Protein AF-A0A5E4D4U8-F1 (afdb_monomer_lite)

pLDDT: mean 86.31, std 6.68, range [66.25, 96.38]

Organism: Marmota monax (NCBI:txid9995)

Radius of gyration: 21.29 Å; chains: 1; bounding box: 52×33×48 Å

Foldseek 3Di:
DDKDWFDWDFDDDPDDDLVVDDPVVSVVVVVLCDDDPPDHRPPTHTQWGTWIKDKDWDADPDPDPDPPDDRIDIDIDTDDIDGDDDPSRVVVVVVVVVVVVVVVVCVVVPVQDDPDDCPPPVVSD

Structure (mmCIF, N/CA/C/O backbone):
data_AF-A0A5E4D4U8-F1
#
_entry.id   AF-A0A5E4D4U8-F1
#
loop_
_atom_site.group_PDB
_atom_site.id
_atom_site.type_symbol
_atom_site.label_atom_id
_atom_site.label_alt_id
_atom_site.label_comp_id
_atom_site.label_asym_id
_atom_site.label_entity_id
_atom_site.label_seq_id
_atom_site.pdbx_PDB_ins_code
_atom_site.Cartn_x
_atom_site.Cartn_y
_atom_site.Cartn_z
_atom_site.occupancy
_atom_site.B_iso_or_equiv
_atom_site.auth_seq_id
_atom_site.auth_comp_id
_atom_site.auth_asym_id
_atom_site.auth_atom_id
_atom_site.pdbx_PDB_model_num
ATOM 1 N N . LEU A 1 1 ? -24.124 -4.740 -0.707 1.00 75.12 1 LEU A N 1
ATOM 2 C CA . LEU A 1 1 ? -23.638 -3.982 0.464 1.00 75.12 1 LEU A CA 1
ATOM 3 C C . LEU A 1 1 ? -22.433 -4.734 1.002 1.00 75.12 1 LEU A C 1
ATOM 5 O O . LEU A 1 1 ? -22.553 -5.927 1.243 1.00 75.12 1 LEU A O 1
ATOM 9 N N . ILE A 1 2 ? -21.286 -4.078 1.084 1.00 84.56 2 ILE A N 1
ATOM 10 C CA . ILE A 1 2 ? -20.023 -4.624 1.578 1.00 84.56 2 ILE A CA 1
ATOM 11 C C . ILE A 1 2 ? -19.797 -3.990 2.947 1.00 84.56 2 ILE A C 1
ATOM 13 O O . ILE A 1 2 ? -19.934 -2.777 3.096 1.00 84.56 2 ILE A O 1
ATOM 17 N N . ARG A 1 3 ? -19.496 -4.808 3.951 1.00 84.75 3 ARG A N 1
ATOM 18 C CA . ARG A 1 3 ? -19.105 -4.339 5.278 1.00 84.75 3 ARG A CA 1
ATOM 19 C C . ARG A 1 3 ? -17.629 -4.631 5.455 1.00 84.75 3 ARG A C 1
ATOM 21 O O . ARG A 1 3 ? -17.171 -5.714 5.101 1.00 84.75 3 ARG A O 1
ATOM 28 N N . LEU A 1 4 ? -16.914 -3.647 5.963 1.00 82.19 4 LEU A N 1
ATOM 29 C CA . LEU A 1 4 ? -15.486 -3.706 6.154 1.00 82.19 4 LEU A CA 1
ATOM 30 C C . LEU A 1 4 ? -15.239 -3.404 7.629 1.00 82.19 4 LEU A C 1
ATOM 32 O O . LEU A 1 4 ? -15.554 -2.313 8.090 1.00 82.19 4 LEU A O 1
ATOM 36 N N . ASP A 1 5 ? -14.777 -4.400 8.377 1.00 83.81 5 ASP A N 1
ATOM 37 C CA . ASP A 1 5 ? -14.543 -4.295 9.816 1.00 83.81 5 ASP A CA 1
ATOM 38 C C . ASP A 1 5 ? -13.035 -4.360 10.087 1.00 83.81 5 ASP A C 1
ATOM 40 O O . ASP A 1 5 ? -12.339 -5.202 9.519 1.00 83.81 5 ASP A O 1
ATOM 44 N N . ASN A 1 6 ? -12.541 -3.476 10.958 1.00 81.50 6 ASN A N 1
ATOM 45 C CA . ASN A 1 6 ? -11.146 -3.433 11.411 1.00 81.50 6 ASN A CA 1
ATOM 46 C C . ASN A 1 6 ? -10.101 -3.342 10.282 1.00 81.50 6 ASN A C 1
ATOM 48 O O . ASN A 1 6 ? -9.084 -4.032 10.314 1.00 81.50 6 ASN A O 1
ATOM 52 N N . LEU A 1 7 ? -10.303 -2.461 9.300 1.00 84.69 7 LEU A N 1
ATOM 53 C CA . LEU A 1 7 ? -9.260 -2.134 8.327 1.00 84.69 7 LEU A CA 1
ATOM 54 C C . LEU A 1 7 ? -8.199 -1.261 8.963 1.00 84.69 7 LEU A C 1
ATOM 56 O O . LEU A 1 7 ? -8.480 -0.139 9.365 1.00 84.69 7 LEU A O 1
ATOM 60 N N . PHE A 1 8 ? -6.968 -1.732 8.985 1.00 85.62 8 PHE A N 1
ATOM 61 C CA . PHE A 1 8 ? -5.812 -0.942 9.383 1.00 85.62 8 PHE A CA 1
ATOM 62 C C . PHE A 1 8 ? -4.724 -1.098 8.329 1.00 85.62 8 PHE A C 1
ATOM 64 O O . PHE A 1 8 ? -4.688 -2.084 7.591 1.00 85.62 8 PHE A O 1
ATOM 71 N N . ALA A 1 9 ? -3.814 -0.135 8.285 1.00 89.19 9 ALA A N 1
ATOM 72 C CA . ALA A 1 9 ? -2.572 -0.270 7.546 1.00 89.19 9 ALA A CA 1
ATOM 73 C C . ALA A 1 9 ? -1.410 0.137 8.439 1.00 89.19 9 ALA A C 1
ATOM 75 O O . ALA A 1 9 ? -1.504 1.078 9.231 1.00 89.19 9 ALA A O 1
ATOM 76 N N . TYR A 1 10 ? -0.303 -0.571 8.279 1.00 90.31 10 TYR A N 1
ATOM 77 C CA . TYR A 1 10 ? 0.963 -0.266 8.920 1.00 90.31 10 TYR A CA 1
ATOM 78 C C . TYR A 1 10 ? 2.053 -0.156 7.860 1.00 90.31 10 TYR A C 1
ATOM 80 O O . TYR A 1 10 ? 1.961 -0.752 6.787 1.00 90.31 10 TYR A O 1
ATOM 88 N N . TRP A 1 11 ? 3.086 0.613 8.175 1.00 92.31 11 TRP A N 1
ATOM 89 C CA . TRP A 1 11 ? 4.252 0.786 7.326 1.00 92.31 11 TRP A CA 1
ATOM 90 C C . TRP A 1 11 ? 5.506 0.759 8.188 1.00 92.31 11 TRP A C 1
ATOM 92 O O . TRP A 1 11 ? 5.905 1.770 8.765 1.00 92.31 11 TRP A O 1
ATOM 102 N N . ASN A 1 12 ? 6.136 -0.407 8.277 1.00 91.62 12 ASN A N 1
ATOM 103 C CA . ASN A 1 12 ? 7.358 -0.573 9.050 1.00 91.62 12 ASN A CA 1
ATOM 104 C C . ASN A 1 12 ? 8.578 -0.328 8.159 1.00 91.62 12 ASN A C 1
ATOM 106 O O . ASN A 1 12 ? 8.877 -1.123 7.262 1.00 91.62 12 ASN A O 1
ATOM 110 N N . VAL A 1 13 ? 9.308 0.750 8.438 1.00 91.19 13 VAL A N 1
ATOM 111 C CA . VAL A 1 13 ? 10.549 1.089 7.731 1.00 91.19 13 VAL A CA 1
ATOM 112 C C . VAL A 1 13 ? 11.682 0.193 8.234 1.00 91.19 13 VAL A C 1
ATOM 114 O O . VAL A 1 13 ? 11.828 0.007 9.438 1.00 91.19 13 VAL A O 1
ATOM 117 N N . GLN A 1 14 ? 12.474 -0.371 7.313 1.00 87.06 14 GLN A N 1
ATOM 118 C CA . GLN A 1 14 ? 13.587 -1.288 7.624 1.00 87.06 14 GLN A CA 1
ATOM 119 C C . GLN A 1 14 ? 13.168 -2.538 8.426 1.00 87.06 14 GLN A C 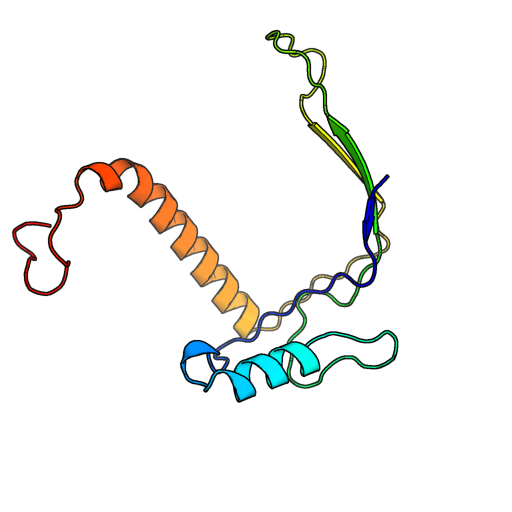1
ATOM 121 O O . GLN A 1 14 ? 13.887 -3.009 9.306 1.00 87.06 14 GLN A O 1
ATOM 126 N N . SER A 1 15 ? 11.997 -3.098 8.116 1.00 86.00 15 SER A N 1
ATOM 127 C CA . SER A 1 15 ? 11.536 -4.338 8.743 1.00 86.00 15 SER A CA 1
ATOM 128 C C . SER A 1 15 ? 12.294 -5.572 8.247 1.00 86.00 15 SER A C 1
ATOM 130 O O . SER A 1 15 ? 12.793 -5.631 7.120 1.00 86.00 15 SER A O 1
ATOM 132 N N . GLN A 1 16 ? 12.365 -6.595 9.103 1.00 84.62 16 GLN A N 1
ATOM 133 C CA . GLN A 1 16 ? 12.866 -7.901 8.698 1.00 84.62 16 GLN A CA 1
ATOM 134 C C . GLN A 1 16 ? 11.905 -8.524 7.681 1.00 84.62 16 GLN A C 1
ATOM 136 O O . GLN A 1 16 ? 10.726 -8.732 7.960 1.00 84.62 16 GLN A O 1
ATOM 141 N N . MET A 1 17 ? 12.434 -8.871 6.513 1.00 85.38 17 MET A N 1
ATOM 142 C CA . MET A 1 17 ? 11.645 -9.471 5.445 1.00 85.38 17 MET A CA 1
ATOM 143 C C . MET A 1 17 ? 11.314 -10.938 5.741 1.00 85.38 17 MET A C 1
ATOM 145 O O . MET A 1 17 ? 12.181 -11.711 6.153 1.00 85.38 17 MET A O 1
ATOM 149 N N . PHE A 1 18 ? 10.073 -11.346 5.462 1.00 83.88 18 PHE A N 1
ATOM 150 C CA . PHE A 1 18 ? 9.605 -12.717 5.704 1.00 83.88 18 PHE A CA 1
ATOM 151 C C . PHE A 1 18 ? 10.370 -13.782 4.913 1.00 83.88 18 PHE A C 1
ATOM 153 O O . PHE A 1 18 ? 10.527 -14.890 5.409 1.00 83.88 18 PHE A O 1
ATOM 160 N N . TYR A 1 19 ? 10.908 -13.453 3.732 1.00 81.62 19 TYR A N 1
ATOM 161 C CA . TYR A 1 19 ? 11.641 -14.425 2.909 1.00 81.62 19 TYR A CA 1
ATOM 162 C C . TYR A 1 19 ? 12.943 -14.928 3.559 1.00 81.62 19 TYR A C 1
ATOM 164 O O . TYR A 1 19 ? 13.475 -15.950 3.142 1.00 81.62 19 TYR A O 1
ATOM 172 N N . LEU A 1 20 ? 13.466 -14.213 4.563 1.00 84.75 20 LEU A N 1
ATOM 173 C CA . LEU A 1 20 ? 14.648 -14.627 5.325 1.00 84.75 20 LEU A CA 1
ATOM 174 C C . LEU A 1 20 ? 14.315 -15.636 6.436 1.00 84.75 20 LEU A C 1
ATOM 176 O O . LEU A 1 20 ? 15.224 -16.164 7.072 1.00 84.75 20 LEU A O 1
ATOM 180 N N . ASN A 1 21 ? 13.030 -15.861 6.720 1.00 85.81 21 ASN A N 1
ATOM 181 C CA . ASN A 1 21 ? 12.566 -16.774 7.757 1.00 85.81 21 ASN A CA 1
ATOM 182 C C . ASN A 1 21 ? 12.112 -18.109 7.155 1.00 85.81 21 ASN A C 1
ATOM 184 O O . ASN A 1 21 ? 11.644 -18.171 6.021 1.00 85.81 21 ASN A O 1
ATOM 188 N N . ASP A 1 22 ? 12.182 -19.161 7.968 1.00 90.12 22 ASP A N 1
ATOM 189 C CA . ASP A 1 22 ? 11.589 -20.457 7.642 1.00 90.12 22 ASP A CA 1
ATOM 190 C C . ASP A 1 22 ? 10.050 -20.379 7.575 1.00 90.12 22 ASP A C 1
ATOM 192 O O . ASP A 1 22 ? 9.433 -19.464 8.139 1.00 90.12 22 ASP A O 1
ATOM 196 N N . TYR A 1 23 ? 9.429 -21.342 6.894 1.00 89.38 23 TYR A N 1
ATOM 197 C CA . TYR A 1 23 ? 7.987 -21.410 6.667 1.00 89.38 23 TYR A CA 1
ATOM 198 C C . TYR A 1 23 ? 7.195 -21.322 7.975 1.00 89.38 23 TYR A C 1
ATOM 200 O O . TYR A 1 23 ? 6.320 -20.464 8.101 1.00 89.38 23 TYR A O 1
ATOM 208 N N . ASP A 1 24 ? 7.543 -22.145 8.967 1.00 90.94 24 ASP A N 1
ATOM 209 C CA . ASP A 1 24 ? 6.818 -22.208 10.241 1.00 90.94 24 ASP A CA 1
ATOM 210 C C . ASP A 1 24 ? 6.879 -20.876 10.993 1.00 90.94 24 ASP A C 1
ATOM 212 O O . ASP A 1 24 ? 5.875 -20.399 11.524 1.00 90.94 24 ASP A O 1
ATOM 216 N N . LYS A 1 25 ? 8.041 -20.217 10.965 1.00 88.44 25 LYS A N 1
ATOM 217 C CA . LYS A 1 25 ? 8.250 -18.916 11.607 1.00 88.44 25 LYS A CA 1
ATOM 218 C C . LYS A 1 25 ? 7.488 -17.798 10.893 1.00 88.44 25 LYS A C 1
ATOM 220 O O . LYS A 1 25 ? 6.930 -16.918 11.541 1.00 88.44 25 LYS A O 1
ATOM 225 N N . SER A 1 26 ? 7.446 -17.823 9.562 1.00 88.88 26 SER A N 1
ATOM 226 C CA . SER A 1 26 ? 6.654 -16.869 8.778 1.00 88.88 26 SER A CA 1
ATOM 227 C C . SER A 1 26 ? 5.157 -17.050 9.016 1.00 88.88 26 SER A C 1
ATOM 229 O O . SER A 1 26 ? 4.446 -16.063 9.200 1.00 88.88 26 SER A O 1
ATOM 231 N N . LEU A 1 27 ? 4.682 -18.297 9.077 1.00 89.25 27 LEU A N 1
ATOM 232 C CA . LEU A 1 27 ? 3.288 -18.610 9.371 1.00 89.25 27 LEU A CA 1
ATOM 233 C C . LEU A 1 27 ? 2.890 -18.156 10.781 1.00 89.25 27 LEU A C 1
ATOM 235 O O . LEU A 1 27 ? 1.820 -17.570 10.947 1.00 89.25 27 LEU A O 1
ATOM 239 N N . ASP A 1 28 ? 3.739 -18.398 11.779 1.00 88.69 28 ASP A N 1
ATOM 240 C CA . ASP A 1 28 ? 3.509 -17.947 13.154 1.00 88.69 28 ASP A CA 1
ATOM 241 C C . ASP A 1 28 ? 3.456 -16.415 13.245 1.00 88.69 28 ASP A C 1
ATOM 243 O O . ASP A 1 28 ? 2.492 -15.852 13.764 1.00 88.69 28 ASP A O 1
ATOM 247 N N . ASN A 1 29 ? 4.414 -15.717 12.630 1.00 85.50 29 ASN A N 1
ATOM 248 C CA . ASN A 1 29 ? 4.422 -14.254 12.597 1.00 85.50 29 ASN A CA 1
ATOM 249 C C . ASN A 1 29 ? 3.176 -13.667 11.912 1.00 85.50 29 ASN A C 1
ATOM 251 O O . ASN A 1 29 ? 2.637 -12.667 12.384 1.00 85.50 29 ASN A O 1
ATOM 255 N N . LEU A 1 30 ? 2.698 -14.278 10.821 1.00 86.12 30 LEU A N 1
ATOM 256 C CA . LEU A 1 30 ? 1.477 -13.839 10.138 1.00 86.12 30 LEU A CA 1
ATOM 257 C C . LEU A 1 30 ? 0.236 -14.049 11.008 1.00 86.12 30 LEU A C 1
ATOM 259 O O . LEU A 1 30 ? -0.600 -13.153 11.086 1.00 86.12 30 LEU A O 1
ATOM 263 N N . LYS A 1 31 ? 0.131 -15.190 11.702 1.00 86.25 31 LYS A N 1
ATOM 264 C CA . LYS A 1 31 ? -0.966 -15.454 12.647 1.00 86.25 31 LYS A CA 1
ATOM 265 C C . LYS A 1 31 ? -0.966 -14.451 13.800 1.00 86.25 31 LYS A C 1
ATOM 267 O O . LYS A 1 31 ? -2.017 -13.917 14.137 1.00 86.25 31 LYS A O 1
ATOM 272 N N . ASN A 1 32 ? 0.209 -14.154 14.348 1.00 82.69 32 ASN A N 1
ATOM 273 C CA . ASN A 1 32 ? 0.382 -13.202 15.447 1.00 82.69 32 ASN A CA 1
ATOM 274 C C . ASN A 1 32 ? 0.222 -11.732 15.009 1.00 82.69 32 ASN A C 1
ATOM 276 O O . ASN A 1 32 ? 0.006 -10.859 15.848 1.00 82.69 32 ASN A O 1
ATOM 280 N N . GLY A 1 33 ? 0.319 -11.446 13.707 1.00 79.31 33 GLY A N 1
ATOM 281 C CA . GLY A 1 33 ? 0.083 -10.123 13.125 1.00 79.31 33 GLY A CA 1
ATOM 282 C C . GLY A 1 33 ? -1.393 -9.781 12.895 1.00 79.31 33 GLY A C 1
ATOM 283 O O . GLY A 1 33 ? -1.707 -8.625 12.615 1.00 79.31 33 G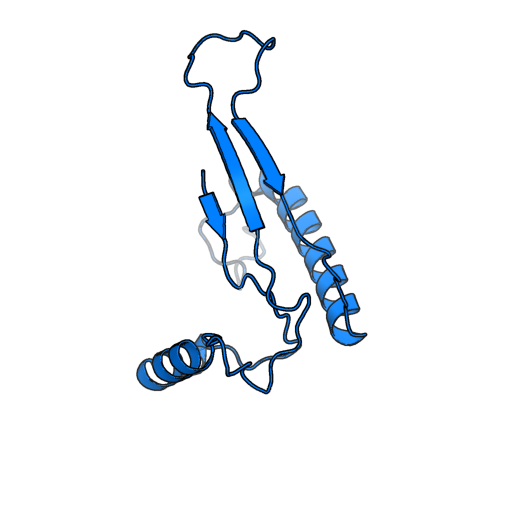LY A O 1
ATOM 284 N N . VAL A 1 34 ? -2.311 -10.747 13.018 1.00 78.50 34 VAL A N 1
ATOM 285 C CA . VAL A 1 34 ? -3.750 -10.491 12.871 1.00 78.50 34 VAL A CA 1
ATOM 286 C C . VAL A 1 34 ? -4.264 -9.749 14.104 1.00 78.50 34 VAL A C 1
ATOM 288 O O . VAL A 1 34 ? -4.199 -10.254 15.224 1.00 78.50 34 VAL A O 1
ATOM 291 N N . VAL A 1 35 ? -4.799 -8.544 13.895 1.00 69.62 35 VAL A N 1
ATOM 292 C CA . VAL A 1 35 ? -5.462 -7.771 14.953 1.00 69.62 35 VAL A CA 1
ATOM 293 C C . VAL A 1 35 ? -6.706 -8.525 15.412 1.00 69.62 35 VAL A C 1
ATOM 295 O O . VAL A 1 35 ? -7.571 -8.869 14.607 1.00 69.62 35 VAL A O 1
ATOM 298 N N . ASN A 1 36 ? -6.803 -8.749 16.718 1.00 70.12 36 ASN A N 1
ATOM 299 C CA . ASN A 1 36 ? -8.031 -9.198 17.364 1.00 70.12 36 ASN A CA 1
ATOM 300 C C . ASN A 1 36 ? -8.721 -7.975 17.993 1.00 70.12 36 ASN A C 1
ATOM 302 O O . ASN A 1 36 ? -8.046 -6.998 18.314 1.00 70.12 36 ASN A O 1
ATOM 306 N N . GLU A 1 37 ? -10.035 -8.022 18.216 1.00 66.25 37 GLU A N 1
ATOM 307 C CA . GLU A 1 37 ? -10.838 -6.899 18.739 1.00 66.25 37 GLU A CA 1
ATOM 308 C C . GLU A 1 37 ? -10.270 -6.289 20.037 1.00 66.25 37 GLU A C 1
ATOM 310 O O . GLU A 1 37 ? -10.490 -5.115 20.325 1.00 66.25 37 GLU A O 1
ATOM 315 N N . TYR A 1 38 ? -9.481 -7.064 20.789 1.00 66.69 38 TYR A N 1
ATOM 316 C CA . TYR A 1 38 ? -8.873 -6.666 22.061 1.00 66.69 38 TYR A CA 1
ATOM 317 C C . TYR A 1 38 ? -7.347 -6.498 22.022 1.00 66.69 38 TYR A C 1
ATOM 319 O O . TYR A 1 38 ? -6.761 -6.043 23.005 1.00 66.69 38 TYR A O 1
ATOM 327 N N . ILE A 1 39 ? -6.676 -6.895 20.934 1.00 72.00 39 ILE A N 1
ATOM 328 C CA . ILE A 1 39 ? -5.209 -6.958 20.867 1.00 72.00 39 ILE A CA 1
ATOM 329 C C . ILE A 1 39 ? -4.728 -6.308 19.575 1.00 72.00 39 ILE A C 1
ATOM 331 O O . ILE A 1 39 ? -4.856 -6.872 18.489 1.00 72.00 39 ILE A O 1
ATOM 335 N N . VAL A 1 40 ? -4.104 -5.139 19.726 1.00 71.94 40 VAL A N 1
ATOM 336 C CA . VAL A 1 40 ? -3.298 -4.513 18.677 1.00 71.94 40 VAL A CA 1
ATOM 337 C C . VAL A 1 40 ? -1.870 -5.059 18.801 1.00 71.94 40 VAL A C 1
ATOM 339 O O . VAL A 1 40 ? -1.236 -4.837 19.840 1.00 71.94 40 VAL A O 1
ATOM 342 N N . PRO A 1 41 ? -1.354 -5.786 17.794 1.00 75.12 41 PRO A N 1
ATOM 343 C CA . PRO A 1 41 ? -0.003 -6.325 17.827 1.00 75.12 41 PRO A CA 1
ATOM 344 C C . PRO A 1 41 ? 1.030 -5.209 18.025 1.00 75.12 41 PRO A C 1
ATOM 346 O O . PRO A 1 41 ? 0.962 -4.148 17.401 1.00 75.12 41 PRO A O 1
ATOM 349 N N . LYS A 1 42 ? 1.988 -5.437 18.927 1.00 77.25 42 LYS A N 1
ATOM 350 C CA . LYS A 1 42 ? 3.088 -4.496 19.184 1.00 77.25 42 LYS A CA 1
ATOM 351 C C . LYS A 1 42 ? 4.144 -4.607 18.084 1.00 77.25 42 LYS A C 1
ATOM 353 O O . LYS A 1 42 ? 4.325 -5.673 17.509 1.00 77.25 42 LYS A O 1
ATOM 358 N N . GLY A 1 43 ? 4.877 -3.519 17.848 1.00 83.81 43 GLY A N 1
ATOM 359 C CA . GLY A 1 43 ? 5.966 -3.486 16.865 1.00 83.81 43 GLY A CA 1
ATOM 360 C C . GLY A 1 43 ? 5.529 -3.140 15.442 1.00 83.81 43 GLY A C 1
ATOM 361 O O . GLY A 1 43 ? 6.337 -3.269 14.530 1.00 83.81 43 GLY A O 1
ATOM 362 N N . TYR A 1 44 ? 4.287 -2.692 15.248 1.00 86.88 44 TYR A N 1
ATOM 363 C CA . TYR A 1 44 ? 3.803 -2.147 13.981 1.00 86.88 44 TYR A CA 1
ATOM 364 C C . TYR A 1 44 ? 3.662 -0.632 14.066 1.00 86.88 44 TYR A C 1
ATOM 366 O O . TYR A 1 44 ? 3.062 -0.111 15.010 1.00 86.88 44 TYR A O 1
ATOM 374 N N . ASP A 1 45 ? 4.178 0.057 13.052 1.00 89.56 45 ASP A N 1
ATOM 375 C CA . ASP A 1 45 ? 4.015 1.499 12.911 1.00 89.56 45 ASP A CA 1
ATOM 376 C C . ASP A 1 45 ? 2.787 1.762 12.035 1.00 89.56 45 ASP A C 1
ATOM 378 O O . ASP A 1 45 ? 2.831 1.642 10.809 1.00 89.56 45 ASP A O 1
ATOM 382 N N . PHE A 1 46 ? 1.657 2.068 12.670 1.00 89.25 46 PHE A N 1
ATOM 383 C CA . PHE A 1 46 ? 0.385 2.261 11.972 1.00 89.25 46 PHE A CA 1
ATOM 384 C C . PHE A 1 46 ? 0.377 3.551 11.150 1.00 89.25 46 PHE A C 1
ATOM 386 O O . PHE A 1 46 ? 0.750 4.606 11.650 1.00 89.25 46 PHE A O 1
ATOM 393 N N . VAL A 1 47 ? -0.108 3.451 9.912 1.00 91.50 47 VAL A N 1
ATOM 394 C CA . VAL A 1 47 ? -0.439 4.595 9.047 1.00 91.50 47 VAL A CA 1
ATOM 395 C C . VAL A 1 47 ? -1.852 5.084 9.352 1.00 91.50 47 VAL A C 1
ATOM 397 O O . VAL A 1 47 ? -2.112 6.281 9.414 1.00 91.50 47 VAL A O 1
ATOM 400 N N . PHE A 1 48 ? -2.773 4.147 9.577 1.00 88.50 48 PHE A N 1
ATOM 401 C CA . PHE A 1 48 ? -4.083 4.434 10.142 1.00 88.50 48 PHE A CA 1
ATOM 402 C C . PHE A 1 48 ? -4.524 3.280 11.045 1.00 88.50 48 PHE A C 1
ATOM 404 O O . PHE A 1 48 ? -4.263 2.103 10.774 1.00 88.50 48 PHE A O 1
ATOM 411 N N . ARG A 1 49 ? -5.174 3.636 12.155 1.00 83.31 49 ARG A N 1
ATOM 412 C CA . ARG A 1 49 ? -5.730 2.683 13.129 1.00 83.31 49 ARG A CA 1
ATOM 413 C C . ARG A 1 49 ? -6.932 1.935 12.534 1.00 83.31 49 ARG A C 1
ATOM 415 O O . ARG A 1 49 ? -7.463 2.402 11.534 1.00 83.31 49 ARG A O 1
ATOM 422 N N . PRO A 1 50 ? -7.375 0.809 13.127 1.00 83.44 50 PRO A N 1
ATOM 423 C CA . PRO A 1 50 ? -8.528 0.063 12.628 1.00 83.44 50 PRO A CA 1
ATOM 424 C C . PRO A 1 50 ? -9.762 0.951 12.398 1.00 83.44 50 PRO A C 1
ATOM 426 O O . PRO A 1 50 ? -10.241 1.610 13.320 1.00 83.44 50 PRO A O 1
ATOM 429 N N . ILE A 1 51 ? -10.265 0.956 11.165 1.00 85.12 51 ILE A N 1
ATOM 430 C CA . ILE A 1 51 ? -11.454 1.675 10.704 1.00 85.12 51 ILE A CA 1
ATOM 431 C C . ILE A 1 51 ? -12.481 0.646 10.252 1.00 85.12 51 ILE A C 1
ATOM 433 O O . ILE A 1 51 ? -12.149 -0.331 9.578 1.00 85.12 51 ILE A O 1
ATOM 437 N N . SER A 1 52 ? -13.741 0.908 10.572 1.00 83.94 52 SER A N 1
ATOM 438 C CA . SER A 1 52 ? -14.865 0.155 10.028 1.00 83.94 52 SER A CA 1
ATOM 439 C C . SER A 1 52 ? -15.656 1.028 9.059 1.00 83.94 52 SER A C 1
ATOM 441 O O . SER A 1 52 ? -15.863 2.219 9.303 1.00 83.94 52 SER A O 1
ATOM 443 N N . ALA A 1 53 ? -16.078 0.433 7.948 1.00 85.31 53 ALA A N 1
ATOM 444 C CA . ALA A 1 53 ? -16.717 1.112 6.835 1.00 85.31 53 ALA A CA 1
ATOM 445 C C . ALA A 1 53 ? -17.874 0.288 6.271 1.00 85.31 53 ALA A C 1
ATOM 447 O O . ALA A 1 53 ? -17.847 -0.949 6.249 1.00 85.31 53 ALA A O 1
ATOM 448 N N . LYS A 1 54 ? -18.877 0.978 5.736 1.00 86.50 54 LYS A N 1
ATOM 449 C CA . LYS A 1 54 ? -19.904 0.365 4.891 1.00 86.50 54 LYS A CA 1
ATOM 450 C C . LYS A 1 54 ? -19.708 0.862 3.474 1.00 86.50 54 LYS A C 1
ATOM 452 O O . LYS A 1 54 ? -19.561 2.052 3.249 1.00 86.50 54 LYS A O 1
ATOM 457 N N . ALA A 1 55 ? -19.716 -0.047 2.514 1.00 88.31 55 ALA A N 1
ATOM 458 C CA . ALA A 1 55 ? -19.587 0.293 1.111 1.00 88.31 55 ALA A CA 1
ATOM 459 C C . ALA A 1 55 ? -20.760 -0.263 0.301 1.00 88.31 55 ALA A C 1
ATOM 461 O O . ALA A 1 55 ? -21.213 -1.399 0.481 1.00 88.31 55 ALA A O 1
ATOM 462 N N . LYS A 1 56 ? -21.259 0.524 -0.641 1.00 90.00 56 LYS A N 1
ATOM 463 C CA . LYS A 1 56 ? -22.247 0.125 -1.633 1.00 90.00 56 LYS A CA 1
ATOM 464 C C . LYS A 1 56 ? -21.572 0.143 -2.997 1.00 90.00 56 LYS A C 1
ATOM 466 O O . LYS A 1 56 ? -21.280 1.193 -3.551 1.00 90.00 56 LYS A O 1
A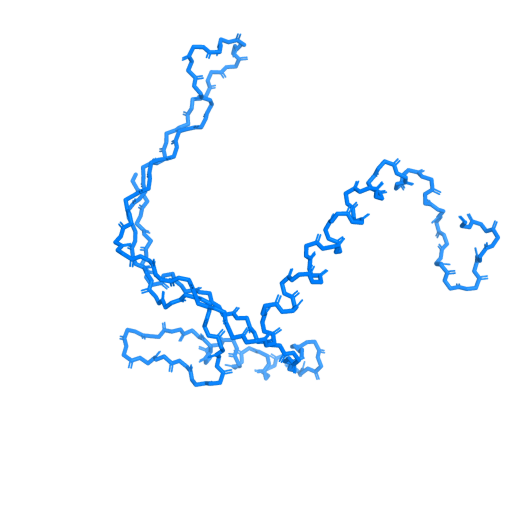TOM 471 N N . LEU A 1 57 ? -21.322 -1.053 -3.521 1.00 89.06 57 LEU A N 1
ATOM 472 C CA . LEU A 1 57 ? -20.805 -1.262 -4.867 1.00 89.06 57 LEU A CA 1
ATOM 473 C C . LEU A 1 57 ? -21.967 -1.577 -5.814 1.00 89.06 57 LEU A C 1
ATOM 475 O O . LEU A 1 57 ? -22.712 -2.533 -5.587 1.00 89.06 57 LEU A O 1
ATOM 479 N N . GLN A 1 58 ? -22.094 -0.797 -6.879 1.00 88.44 58 GLN A N 1
ATOM 480 C CA . GLN A 1 58 ? -23.006 -1.015 -7.992 1.00 88.44 58 GLN A CA 1
ATOM 481 C C . GLN A 1 58 ? -22.184 -1.133 -9.275 1.00 88.44 58 GLN A C 1
ATOM 483 O O . GLN A 1 58 ? -21.369 -0.271 -9.586 1.00 88.44 58 GLN A O 1
ATOM 488 N N . MET A 1 59 ? -22.397 -2.210 -10.027 1.00 89.06 59 MET A N 1
ATOM 489 C CA . MET A 1 59 ? -21.698 -2.458 -11.286 1.00 89.06 59 MET A CA 1
ATOM 490 C C . MET A 1 59 ? -22.708 -2.499 -12.429 1.00 89.06 59 MET A C 1
ATOM 492 O O . MET A 1 59 ? -23.640 -3.306 -12.414 1.00 89.06 59 MET A O 1
ATOM 496 N N . ASN A 1 60 ? -22.520 -1.636 -13.423 1.00 86.44 60 ASN A N 1
ATOM 497 C CA . ASN A 1 60 ? -23.301 -1.643 -14.648 1.00 86.44 60 ASN A CA 1
ATOM 498 C C . ASN A 1 60 ? -22.689 -2.649 -15.636 1.00 86.44 60 ASN A C 1
ATOM 500 O O . ASN A 1 60 ? -21.571 -2.475 -16.119 1.00 86.44 60 ASN A O 1
ATOM 504 N N . ARG A 1 61 ? -23.434 -3.723 -15.917 1.00 82.88 61 ARG A N 1
ATOM 505 C CA . ARG A 1 61 ? -22.998 -4.852 -16.758 1.00 82.88 61 ARG A CA 1
ATOM 506 C C . ARG A 1 61 ? -23.304 -4.675 -18.244 1.00 82.88 61 ARG A C 1
ATOM 508 O O . ARG A 1 61 ? -23.060 -5.607 -19.009 1.00 82.88 61 ARG A O 1
ATOM 515 N N . ARG A 1 62 ? -23.881 -3.546 -18.666 1.00 80.56 62 ARG A N 1
ATOM 516 C CA . ARG A 1 62 ? -24.192 -3.350 -20.085 1.00 80.56 62 ARG A CA 1
ATOM 517 C C . ARG A 1 62 ? -22.910 -3.344 -20.919 1.00 80.56 62 ARG A C 1
ATOM 519 O O . ARG A 1 62 ? -21.868 -2.869 -20.467 1.00 80.56 62 ARG A O 1
ATOM 526 N N . SER A 1 63 ? -22.984 -3.879 -22.130 1.00 73.75 63 SER A N 1
ATOM 527 C CA . SER A 1 63 ? -21.865 -3.965 -23.076 1.00 73.75 63 SER A CA 1
ATOM 528 C C . SER A 1 63 ? -21.796 -2.784 -24.049 1.00 73.75 63 SER A C 1
ATOM 530 O O . SER A 1 63 ? -20.846 -2.691 -24.819 1.00 73.75 63 SER A O 1
ATOM 532 N N . ASP A 1 64 ? -22.798 -1.908 -24.041 1.00 78.44 64 ASP A N 1
ATOM 533 C CA . ASP A 1 64 ? -22.865 -0.715 -24.878 1.00 78.44 64 ASP A CA 1
ATOM 534 C C . ASP A 1 64 ? -21.956 0.415 -24.352 1.00 78.44 64 ASP A C 1
ATOM 536 O O . ASP A 1 64 ? -21.604 0.489 -23.165 1.00 78.44 64 ASP A O 1
ATOM 540 N N . PHE A 1 65 ? -21.539 1.278 -25.284 1.00 68.44 65 PHE A N 1
ATOM 541 C CA . PHE A 1 65 ? -20.752 2.492 -25.041 1.00 68.44 65 PHE A CA 1
ATOM 542 C C . PHE A 1 65 ? -21.675 3.683 -24.749 1.00 68.44 65 PHE A C 1
ATOM 544 O O . PHE A 1 65 ? -21.603 4.719 -25.404 1.00 68.44 65 PHE A O 1
ATOM 551 N N . ASP A 1 66 ? -22.581 3.514 -23.789 1.00 72.44 66 ASP A N 1
ATOM 552 C CA . ASP A 1 66 ? -23.363 4.617 -23.242 1.00 72.44 66 ASP A CA 1
ATOM 553 C C . ASP A 1 66 ? -22.644 5.166 -22.002 1.00 72.44 66 ASP A C 1
ATOM 555 O O . ASP A 1 66 ? -22.443 4.454 -21.016 1.00 72.44 66 ASP A O 1
ATOM 559 N N . PHE A 1 67 ? -22.201 6.423 -22.079 1.00 72.69 67 PHE A N 1
ATOM 560 C CA . PHE A 1 67 ? -21.465 7.107 -21.009 1.00 72.69 67 PHE A CA 1
ATOM 561 C C . PHE A 1 67 ? -22.385 7.770 -19.976 1.00 72.69 67 PHE A C 1
ATOM 563 O O . PHE A 1 67 ? -21.891 8.402 -19.045 1.00 72.69 67 PHE A O 1
ATOM 570 N N . SER A 1 68 ? -23.705 7.633 -20.129 1.00 84.25 68 SER A N 1
ATOM 571 C CA . SER A 1 68 ? -24.688 8.202 -19.204 1.00 84.25 68 SER A CA 1
ATOM 572 C C . SER A 1 68 ? -24.587 7.596 -17.799 1.00 84.25 68 SER A C 1
ATOM 574 O O . SER A 1 68 ? -24.805 8.300 -16.816 1.00 84.25 68 SER A O 1
ATOM 576 N N . ASP A 1 69 ? -24.200 6.316 -17.699 1.00 81.38 69 ASP A N 1
ATOM 577 C CA . ASP A 1 69 ? -24.062 5.588 -16.435 1.00 81.38 69 ASP A CA 1
ATOM 578 C C . ASP A 1 69 ? -22.639 5.021 -16.251 1.00 81.38 69 ASP A C 1
ATOM 580 O O . ASP A 1 69 ? -22.144 4.290 -17.118 1.00 81.38 69 ASP A O 1
ATOM 584 N N . PRO A 1 70 ? -21.978 5.251 -15.100 1.00 87.12 70 PRO A N 1
ATOM 585 C CA . PRO A 1 70 ? -20.656 4.690 -14.840 1.00 87.12 70 PRO A CA 1
ATOM 586 C C . PRO A 1 70 ? -20.700 3.156 -14.748 1.00 87.12 70 PRO A C 1
ATOM 588 O O . PRO A 1 70 ? -21.617 2.565 -14.172 1.00 87.12 70 PRO A O 1
ATOM 591 N N . LYS A 1 71 ? -19.662 2.483 -15.269 1.00 86.56 71 LYS A N 1
ATOM 592 C CA . LYS A 1 71 ? -19.529 1.012 -15.188 1.00 86.56 71 LYS A CA 1
ATOM 593 C C . LYS A 1 71 ? -19.434 0.511 -13.748 1.00 86.56 71 LYS A C 1
ATOM 595 O O . LYS A 1 71 ? -19.911 -0.579 -13.440 1.00 86.56 71 LYS A O 1
ATOM 600 N N . ILE A 1 72 ? -18.816 1.298 -12.873 1.00 88.75 72 ILE A N 1
ATOM 601 C CA . ILE A 1 72 ? -18.646 0.993 -11.456 1.00 88.75 72 ILE A CA 1
ATOM 602 C C . ILE A 1 72 ? -18.994 2.252 -10.671 1.00 88.75 72 ILE A C 1
ATOM 604 O O . ILE A 1 72 ? -18.423 3.311 -10.914 1.00 88.75 72 ILE A O 1
ATOM 608 N N . ASN A 1 73 ? -19.912 2.120 -9.724 1.00 88.38 73 ASN A N 1
ATOM 609 C CA . ASN A 1 73 ? -20.231 3.133 -8.733 1.00 88.38 73 ASN A CA 1
ATOM 610 C C . ASN A 1 73 ? -19.965 2.539 -7.345 1.00 88.38 73 ASN A C 1
ATOM 612 O O . ASN A 1 73 ? -20.573 1.533 -6.972 1.00 88.38 73 ASN A O 1
ATOM 616 N N . LEU A 1 74 ? -19.022 3.123 -6.611 1.00 88.81 74 LEU A N 1
ATOM 617 C CA . LEU A 1 74 ? -18.636 2.695 -5.272 1.00 88.81 74 LEU A CA 1
ATOM 618 C C . LEU A 1 74 ? -18.861 3.856 -4.305 1.00 88.81 74 LEU A C 1
ATOM 620 O O . LEU A 1 74 ? -18.145 4.850 -4.341 1.00 88.81 74 LEU A O 1
ATOM 624 N N . GLU A 1 75 ? -19.840 3.699 -3.427 1.00 87.06 75 GLU A N 1
ATOM 625 C CA . GLU A 1 75 ? -20.143 4.638 -2.352 1.00 87.06 75 GLU A CA 1
ATOM 626 C C . GLU A 1 75 ? -19.611 4.057 -1.042 1.00 87.06 75 GLU A C 1
ATOM 628 O O . GLU A 1 75 ? -19.942 2.922 -0.700 1.00 87.06 75 GLU A O 1
ATOM 633 N N . VAL A 1 76 ? -18.758 4.790 -0.327 1.00 86.44 76 VAL A N 1
ATOM 634 C CA . VAL A 1 76 ? -18.143 4.325 0.924 1.00 86.44 76 VAL A CA 1
ATOM 635 C C . VAL A 1 76 ? -18.493 5.294 2.046 1.00 86.44 76 VAL A C 1
ATOM 637 O O . VAL A 1 76 ? -18.158 6.472 1.991 1.00 86.44 76 VAL A O 1
ATOM 640 N N . GLU A 1 77 ? -19.149 4.777 3.076 1.00 86.44 77 GLU A N 1
ATOM 641 C CA . GLU A 1 77 ? -19.443 5.464 4.325 1.00 86.44 77 GLU A CA 1
ATOM 642 C C . GLU A 1 77 ? -18.362 5.095 5.349 1.00 86.44 77 GLU A C 1
ATOM 644 O O . GLU A 1 77 ? -18.273 3.950 5.810 1.00 86.44 77 GLU A O 1
ATOM 649 N N . LEU A 1 78 ? -17.512 6.073 5.663 1.00 79.69 78 LEU A N 1
ATOM 650 C CA . LEU A 1 78 ? -16.403 5.953 6.606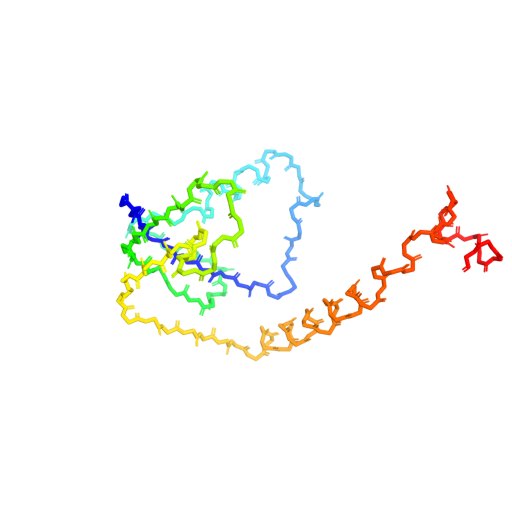 1.00 79.69 78 LEU A CA 1
ATOM 651 C C . LEU A 1 78 ? -16.692 6.809 7.841 1.00 79.69 78 LEU A C 1
ATOM 653 O O . LEU A 1 78 ? -17.149 7.946 7.728 1.00 79.69 78 LEU A O 1
ATOM 657 N N . HIS A 1 79 ? -16.375 6.284 9.023 1.00 74.75 79 HIS A N 1
ATOM 658 C CA . HIS A 1 79 ? -16.201 7.123 10.209 1.00 74.75 79 HIS A CA 1
ATOM 659 C C . HIS A 1 79 ? -14.878 7.905 10.118 1.00 74.75 79 HIS A C 1
ATOM 661 O O . HIS A 1 79 ? -14.082 7.660 9.216 1.00 74.75 79 HIS A O 1
ATOM 667 N N . SER A 1 80 ? -14.646 8.860 11.027 1.00 77.69 80 SER A N 1
ATOM 668 C CA . SER A 1 80 ? -13.436 9.701 11.034 1.00 77.69 80 SER A CA 1
ATOM 669 C C . SER A 1 80 ? -12.153 8.875 10.864 1.00 77.69 80 SER A C 1
ATOM 671 O O . SER A 1 80 ? -11.893 7.964 11.651 1.00 77.69 80 SER A O 1
ATOM 673 N N . ILE A 1 81 ? -11.360 9.209 9.842 1.00 81.50 81 ILE A N 1
ATOM 674 C CA . ILE A 1 81 ? -10.074 8.576 9.545 1.00 81.50 81 ILE A CA 1
ATOM 675 C C . ILE A 1 81 ? -8.967 9.579 9.837 1.00 81.50 81 ILE A C 1
ATOM 677 O O . ILE A 1 81 ? -8.969 10.682 9.293 1.00 81.50 81 ILE A O 1
ATOM 681 N N . ALA A 1 82 ? -7.996 9.166 10.645 1.00 84.19 82 ALA A N 1
ATOM 682 C CA . ALA A 1 82 ? -6.729 9.864 10.791 1.00 84.19 82 ALA A CA 1
ATOM 683 C C . ALA A 1 82 ? -5.638 9.048 10.091 1.00 84.19 82 ALA A C 1
ATOM 685 O O . ALA A 1 82 ? -5.455 7.867 10.395 1.00 84.19 82 ALA A O 1
ATOM 686 N N . ILE A 1 83 ? -4.951 9.682 9.139 1.00 88.62 83 ILE A N 1
ATOM 687 C CA . ILE A 1 83 ? -3.757 9.138 8.493 1.00 88.62 83 ILE A CA 1
ATOM 688 C C . ILE A 1 83 ? -2.565 9.875 9.085 1.00 88.62 83 ILE A C 1
ATOM 690 O O . ILE A 1 83 ? -2.479 11.099 8.990 1.00 88.62 83 ILE A O 1
ATOM 694 N N . GLU A 1 84 ? -1.657 9.128 9.694 1.00 89.50 84 GLU A N 1
ATOM 695 C CA . GLU A 1 84 ? -0.501 9.668 10.394 1.00 89.50 84 GLU A CA 1
ATOM 696 C C . GLU A 1 84 ? 0.760 8.975 9.886 1.00 89.50 84 GLU A C 1
ATOM 698 O O . GLU A 1 84 ? 0.822 7.752 9.792 1.00 89.50 84 GLU A O 1
ATOM 703 N N . PHE A 1 85 ? 1.775 9.772 9.560 1.00 91.69 85 PHE A N 1
ATOM 704 C CA . PHE A 1 85 ? 3.088 9.267 9.186 1.00 91.69 85 PHE A CA 1
ATOM 705 C C . PHE A 1 85 ? 4.125 9.766 10.175 1.00 91.69 85 PHE A C 1
ATOM 707 O O . PHE A 1 85 ? 4.227 10.964 10.453 1.00 91.69 85 PHE A O 1
ATOM 714 N N . ASN A 1 86 ? 4.947 8.848 10.667 1.00 92.19 86 ASN A N 1
ATOM 715 C CA . ASN A 1 86 ? 6.179 9.214 11.334 1.00 92.19 86 ASN A CA 1
ATOM 716 C C . ASN A 1 86 ? 7.233 9.658 10.296 1.00 92.19 86 ASN A C 1
ATOM 718 O O . ASN A 1 86 ? 7.107 9.439 9.088 1.00 92.19 86 ASN A O 1
ATOM 722 N N . LYS A 1 87 ? 8.297 10.313 10.768 1.00 93.75 87 LYS A N 1
ATOM 723 C CA . LYS A 1 87 ? 9.354 10.847 9.897 1.00 93.75 87 LYS A CA 1
ATOM 724 C C . LYS A 1 87 ? 9.961 9.798 8.941 1.00 93.75 87 LYS A C 1
ATOM 726 O O . LYS A 1 87 ? 10.038 10.102 7.752 1.00 93.75 87 LYS A O 1
ATOM 731 N N . PRO A 1 88 ? 10.400 8.602 9.388 1.00 94.25 88 PRO A N 1
ATOM 732 C CA . PRO A 1 88 ? 10.957 7.615 8.462 1.00 94.25 88 PRO A CA 1
ATOM 733 C C . PRO A 1 88 ? 9.918 7.069 7.471 1.00 94.25 88 PRO A C 1
ATOM 735 O O . PRO A 1 88 ? 10.257 6.869 6.306 1.00 94.25 88 PRO A O 1
ATOM 738 N N . GLN A 1 89 ? 8.659 6.879 7.879 1.00 94.75 89 GLN A N 1
ATOM 739 C CA . GLN A 1 89 ? 7.580 6.473 6.971 1.00 94.75 89 GLN A CA 1
ATOM 740 C C . GLN A 1 89 ? 7.367 7.496 5.861 1.00 94.75 89 GLN A C 1
ATOM 742 O O . GLN A 1 89 ? 7.251 7.112 4.704 1.00 94.75 89 GLN A O 1
ATOM 747 N N . TYR A 1 90 ? 7.370 8.788 6.195 1.00 94.44 90 TYR A N 1
ATOM 748 C CA . TYR A 1 90 ? 7.215 9.850 5.206 1.00 94.44 90 TYR A CA 1
ATOM 749 C C . TYR A 1 90 ? 8.280 9.767 4.104 1.00 94.44 90 TYR A C 1
ATOM 751 O O . TYR A 1 90 ? 7.937 9.774 2.925 1.00 94.44 90 TYR A O 1
ATOM 759 N N . PHE A 1 91 ? 9.560 9.627 4.471 1.00 95.38 91 PHE A N 1
ATOM 760 C CA . PHE A 1 91 ? 10.633 9.465 3.482 1.00 95.38 91 PHE A CA 1
ATOM 761 C C . PHE A 1 91 ? 10.453 8.197 2.645 1.00 95.38 91 PHE A C 1
ATOM 763 O O . PHE A 1 91 ? 10.538 8.259 1.423 1.00 95.38 91 PHE A O 1
ATOM 770 N N . SER A 1 92 ? 10.118 7.076 3.285 1.00 94.75 92 SER A N 1
ATOM 771 C CA . SER A 1 92 ? 9.899 5.804 2.593 1.00 94.75 92 SER A CA 1
ATOM 772 C C . SER A 1 92 ? 8.727 5.857 1.602 1.00 94.75 92 SER A C 1
ATOM 774 O O . SER A 1 92 ? 8.808 5.272 0.525 1.00 94.75 92 SER A O 1
ATOM 776 N N . VAL A 1 93 ? 7.653 6.585 1.925 1.00 93.62 93 VAL A N 1
ATOM 777 C CA . VAL A 1 93 ? 6.528 6.812 1.005 1.00 93.62 93 VAL A CA 1
ATOM 778 C C . VAL A 1 93 ? 6.957 7.678 -0.180 1.00 93.62 93 VAL A C 1
ATOM 780 O O . VAL A 1 93 ? 6.561 7.391 -1.306 1.00 93.62 93 VAL A O 1
ATOM 783 N N . MET A 1 94 ? 7.783 8.702 0.037 1.00 94.75 94 MET A N 1
ATOM 784 C CA . MET A 1 94 ? 8.293 9.533 -1.060 1.00 94.75 94 MET A CA 1
ATOM 785 C C . MET A 1 94 ? 9.182 8.733 -2.021 1.00 94.75 94 MET A C 1
ATOM 787 O O . MET A 1 94 ? 8.988 8.818 -3.231 1.00 94.75 94 MET A O 1
ATOM 791 N N . GLU A 1 95 ? 10.075 7.890 -1.499 1.00 95.06 95 GLU A N 1
ATOM 792 C CA . GLU A 1 95 ? 10.885 6.965 -2.309 1.00 95.06 95 GLU A CA 1
ATOM 793 C C . GLU A 1 95 ? 10.009 5.973 -3.092 1.00 95.06 95 GLU A C 1
ATOM 795 O O . GLU A 1 95 ? 10.262 5.695 -4.266 1.00 95.06 95 GLU A O 1
ATOM 800 N N . LEU A 1 96 ? 8.939 5.459 -2.470 1.00 94.81 96 LEU A N 1
ATOM 801 C CA . LEU A 1 96 ? 7.990 4.584 -3.156 1.00 94.81 96 LEU A CA 1
ATOM 802 C C . LEU A 1 96 ? 7.332 5.304 -4.337 1.00 94.81 96 LEU A C 1
ATOM 804 O O . LEU A 1 96 ? 7.255 4.731 -5.423 1.00 94.81 96 LEU A O 1
ATOM 808 N N . LEU A 1 97 ? 6.859 6.537 -4.142 1.00 95.88 97 LEU A N 1
ATOM 809 C CA . LEU A 1 97 ? 6.203 7.313 -5.197 1.00 95.88 97 LEU A CA 1
ATOM 810 C C . LEU A 1 97 ? 7.139 7.547 -6.389 1.00 95.88 97 LEU A C 1
ATOM 812 O O . LEU A 1 97 ? 6.720 7.350 -7.530 1.00 95.88 97 LEU A O 1
ATOM 816 N N . GLU A 1 98 ? 8.405 7.877 -6.134 1.00 96.38 98 GLU A N 1
ATOM 817 C CA . GLU A 1 98 ? 9.429 7.999 -7.177 1.00 96.38 98 GLU A CA 1
ATOM 818 C C . GLU A 1 98 ? 9.650 6.666 -7.909 1.00 96.38 98 GLU A C 1
ATOM 820 O O . GLU A 1 98 ? 9.659 6.619 -9.140 1.00 96.38 98 GLU A O 1
ATOM 825 N N . SER A 1 99 ? 9.730 5.552 -7.174 1.00 95.88 99 SER A N 1
ATOM 826 C CA . SER A 1 99 ? 9.893 4.229 -7.786 1.00 95.88 99 SER A CA 1
ATOM 827 C C . SER A 1 99 ? 8.721 3.858 -8.705 1.00 95.88 99 SER A C 1
ATOM 829 O O . SER A 1 99 ? 8.929 3.287 -9.776 1.00 95.88 99 SER A O 1
ATOM 831 N N . VAL A 1 100 ? 7.488 4.221 -8.332 1.00 96.00 100 VAL A N 1
ATOM 832 C CA . VAL A 1 100 ? 6.283 3.966 -9.134 1.00 96.00 100 VAL A CA 1
ATOM 833 C C . VAL A 1 100 ? 6.279 4.818 -10.400 1.00 96.00 100 VAL A C 1
ATOM 835 O O . VAL A 1 100 ? 5.920 4.311 -11.469 1.00 96.00 100 VAL A O 1
ATOM 838 N N . ASP A 1 101 ? 6.711 6.077 -10.313 1.00 96.06 101 ASP A N 1
ATOM 839 C CA . ASP A 1 101 ? 6.877 6.936 -11.487 1.00 96.06 101 ASP A CA 1
ATOM 840 C C . ASP A 1 101 ? 7.910 6.340 -12.454 1.00 96.06 101 ASP A C 1
ATOM 842 O O . ASP A 1 101 ? 7.600 6.093 -13.622 1.00 96.06 101 ASP A O 1
ATOM 846 N N . MET A 1 102 ? 9.082 5.938 -11.950 1.00 94.19 102 MET A N 1
ATOM 847 C CA . MET A 1 102 ? 10.098 5.249 -12.753 1.00 94.19 102 MET A CA 1
ATOM 848 C C . MET A 1 102 ? 9.565 3.954 -13.388 1.00 94.19 102 MET A C 1
ATOM 850 O O . MET A 1 102 ? 9.830 3.673 -14.557 1.00 94.19 102 MET A O 1
ATOM 854 N N . MET A 1 103 ? 8.793 3.143 -12.656 1.00 93.38 103 MET A N 1
ATOM 855 C CA . MET A 1 103 ? 8.181 1.920 -13.196 1.00 93.38 103 MET A CA 1
ATOM 856 C C . MET A 1 103 ? 7.169 2.219 -14.307 1.00 93.38 103 MET A C 1
ATOM 858 O O . MET A 1 103 ? 7.111 1.481 -15.294 1.00 93.38 103 MET A O 1
ATOM 862 N N . THR A 1 104 ? 6.395 3.293 -14.161 1.00 94.38 104 THR A N 1
ATOM 863 C CA . THR A 1 104 ? 5.405 3.736 -15.150 1.00 94.38 104 THR A CA 1
ATOM 864 C C . THR A 1 104 ? 6.092 4.230 -16.418 1.00 94.38 104 THR A C 1
ATOM 866 O O . THR A 1 104 ? 5.723 3.820 -17.519 1.00 94.38 104 THR A O 1
ATOM 869 N N . GLN A 1 105 ? 7.156 5.021 -16.274 1.00 93.19 105 GLN A N 1
ATOM 870 C CA . GLN A 1 105 ? 7.992 5.468 -17.389 1.00 93.19 105 GLN A CA 1
ATOM 871 C C . GLN A 1 105 ? 8.697 4.298 -18.093 1.00 93.19 105 GLN A C 1
ATOM 873 O O . GLN A 1 105 ? 8.828 4.305 -19.316 1.00 93.19 105 GLN A O 1
ATOM 878 N N . ASN A 1 106 ? 9.090 3.257 -17.350 1.00 91.31 106 ASN A N 1
ATOM 879 C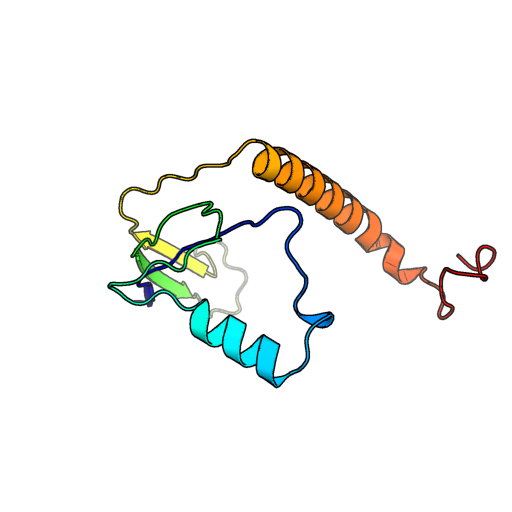 CA . ASN A 1 106 ? 9.717 2.048 -17.894 1.00 91.31 106 ASN A CA 1
ATOM 880 C C . ASN A 1 106 ? 8.737 1.110 -18.623 1.00 91.31 106 ASN A C 1
ATOM 882 O O . ASN A 1 106 ? 9.163 0.253 -19.403 1.00 91.31 106 ASN A O 1
ATOM 886 N N . LEU A 1 107 ? 7.427 1.243 -18.395 1.00 93.44 107 LEU A N 1
ATOM 887 C CA . LEU A 1 107 ? 6.397 0.369 -18.961 1.00 93.44 107 LEU A CA 1
ATOM 888 C C . LEU A 1 107 ? 6.453 0.237 -20.502 1.00 93.44 107 LEU A C 1
ATOM 890 O O . LEU A 1 107 ? 6.499 -0.902 -20.976 1.00 93.44 107 LEU A O 1
ATOM 894 N N . PRO A 1 108 ? 6.501 1.323 -21.307 1.00 92.75 108 PRO A N 1
ATOM 895 C CA . PRO A 1 108 ? 6.579 1.225 -22.770 1.00 92.75 108 PRO A CA 1
ATOM 896 C C . PRO A 1 108 ? 7.870 0.573 -23.288 1.00 92.75 108 PRO A C 1
ATOM 898 O O . PRO A 1 108 ? 7.880 0.049 -24.406 1.00 92.75 108 PRO A O 1
ATOM 901 N N . TYR A 1 109 ? 8.941 0.570 -22.489 1.00 89.69 109 TYR A N 1
ATOM 902 C CA . TYR A 1 109 ? 10.237 0.004 -22.865 1.00 89.69 109 TYR A CA 1
ATOM 903 C C . TYR A 1 109 ? 10.363 -1.489 -22.554 1.00 89.69 109 TYR A C 1
ATOM 905 O O . TYR A 1 109 ? 11.267 -2.143 -23.067 1.00 89.69 109 TYR A O 1
ATOM 913 N N . ARG A 1 110 ? 9.423 -2.077 -21.799 1.00 87.31 110 ARG A N 1
ATOM 914 C CA . ARG A 1 110 ? 9.445 -3.512 -21.458 1.00 87.31 110 ARG A CA 1
ATOM 915 C C . ARG A 1 110 ? 9.496 -4.441 -22.672 1.00 87.31 110 ARG A C 1
ATOM 917 O O . ARG A 1 110 ? 10.031 -5.535 -22.555 1.00 87.31 110 ARG A O 1
ATOM 924 N N . LYS A 1 111 ? 8.977 -4.011 -23.826 1.00 90.12 111 LYS A N 1
ATOM 925 C CA . LYS A 1 111 ? 9.016 -4.780 -25.084 1.00 90.12 111 LYS A CA 1
ATOM 926 C C . LYS A 1 111 ? 10.418 -4.931 -25.686 1.00 90.12 111 LYS A C 1
ATOM 928 O O . LYS A 1 111 ? 10.607 -5.789 -26.536 1.00 90.12 111 LYS A O 1
ATOM 933 N N . PHE A 1 112 ? 11.366 -4.088 -25.279 1.00 88.62 112 PHE A N 1
ATOM 934 C CA . PHE A 1 112 ? 12.760 -4.142 -25.721 1.00 88.62 112 PHE A CA 1
ATOM 935 C C . PHE A 1 112 ? 13.649 -4.919 -24.746 1.00 88.62 112 PHE A C 1
ATOM 937 O O . PHE A 1 112 ? 14.855 -4.986 -24.948 1.00 88.62 112 PHE A O 1
ATOM 944 N N . LYS A 1 113 ? 13.070 -5.485 -23.677 1.00 88.50 113 LYS A N 1
ATOM 945 C CA . LYS A 1 113 ? 13.813 -6.262 -22.693 1.00 88.50 113 LYS A CA 1
ATOM 946 C C . LYS A 1 113 ? 14.362 -7.536 -23.359 1.00 88.50 113 LYS A C 1
ATOM 948 O O . LYS A 1 113 ? 13.551 -8.330 -23.836 1.00 88.50 113 LYS A O 1
ATOM 953 N N . PRO A 1 114 ? 15.684 -7.758 -23.362 1.00 89.00 114 PRO A N 1
ATOM 954 C CA . PRO A 1 114 ? 16.267 -8.986 -23.888 1.00 89.00 114 PRO A CA 1
ATOM 955 C C . PRO A 1 114 ? 16.017 -10.167 -22.931 1.00 89.00 114 PRO A C 1
ATOM 957 O O . PRO A 1 114 ? 15.794 -9.983 -21.730 1.00 89.00 114 PRO A O 1
ATOM 960 N N . ASP A 1 115 ? 16.094 -11.396 -23.445 1.00 89.50 115 ASP A N 1
ATOM 961 C CA . ASP A 1 115 ? 15.860 -12.634 -22.676 1.00 89.50 115 ASP A CA 1
ATOM 962 C C . ASP A 1 115 ? 17.039 -13.035 -21.761 1.00 89.50 115 ASP A C 1
ATOM 964 O O . ASP A 1 115 ? 17.046 -14.114 -21.166 1.00 89.50 115 ASP A O 1
ATOM 968 N N . VAL A 1 116 ? 18.037 -12.162 -21.615 1.00 91.31 116 VAL A N 1
ATOM 969 C CA . VAL A 1 116 ? 19.226 -12.375 -20.781 1.00 91.31 116 VAL A CA 1
ATOM 970 C C . VAL A 1 116 ? 19.183 -11.523 -19.506 1.00 91.31 116 VAL A C 1
ATOM 972 O O . VAL A 1 116 ? 18.617 -10.425 -19.499 1.00 91.31 116 VAL A O 1
ATOM 975 N N . PRO A 1 117 ? 19.771 -11.984 -18.387 1.00 88.81 117 PRO A N 1
ATOM 976 C CA . PRO A 1 117 ? 19.807 -11.202 -17.154 1.00 88.81 117 PRO A CA 1
ATOM 977 C C . PR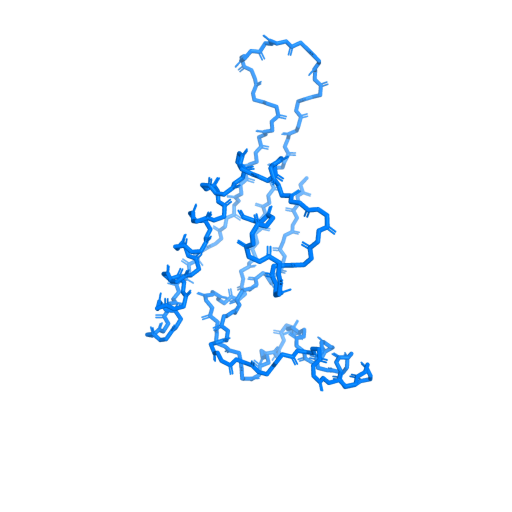O A 1 117 ? 20.647 -9.928 -17.319 1.00 88.81 117 PRO A C 1
ATOM 979 O O . PRO A 1 117 ? 21.685 -9.945 -17.968 1.00 88.81 117 PRO A O 1
ATOM 982 N N . LEU A 1 118 ? 20.232 -8.833 -16.669 1.00 84.69 118 LEU A N 1
ATOM 983 C CA . LEU A 1 118 ? 20.936 -7.539 -16.703 1.00 84.69 118 LEU A CA 1
ATOM 984 C C . LEU A 1 118 ? 22.414 -7.665 -16.299 1.00 84.69 118 LEU A C 1
ATOM 986 O O . LEU A 1 118 ? 23.303 -7.086 -16.925 1.00 84.69 118 LEU A O 1
ATOM 990 N N . HIS A 1 119 ? 22.688 -8.445 -15.249 1.00 87.25 119 HIS A N 1
ATOM 991 C CA . HIS A 1 119 ? 24.053 -8.698 -14.805 1.00 87.25 119 HIS A CA 1
ATOM 992 C C . HIS A 1 119 ? 24.825 -9.490 -15.868 1.00 87.25 119 HIS A C 1
ATOM 994 O O . HIS A 1 119 ? 24.366 -10.531 -16.333 1.00 87.25 119 HIS A O 1
ATOM 1000 N N . PHE A 1 120 ? 26.013 -8.987 -16.216 1.00 89.81 120 PHE A N 1
ATOM 1001 C CA . PHE A 1 120 ? 26.939 -9.526 -17.223 1.00 89.81 120 PHE A CA 1
ATOM 1002 C C . PHE A 1 120 ? 26.520 -9.395 -18.702 1.00 89.81 120 PHE A C 1
ATOM 1004 O O . PHE A 1 120 ? 27.343 -9.699 -19.561 1.00 89.81 120 PHE A O 1
ATOM 1011 N N . HIS A 1 121 ? 25.338 -8.848 -19.019 1.00 89.50 121 HIS A N 1
ATOM 1012 C CA . HIS A 1 121 ? 24.849 -8.691 -20.403 1.00 89.50 121 HIS A CA 1
ATOM 1013 C C . HIS A 1 121 ? 24.571 -7.228 -20.789 1.00 89.50 121 HIS A C 1
ATOM 1015 O O . HIS A 1 121 ? 23.675 -6.937 -21.573 1.00 89.50 121 HIS A O 1
ATOM 1021 N N . ALA A 1 122 ? 25.367 -6.285 -20.276 1.00 86.50 122 ALA A N 1
ATOM 1022 C CA . ALA A 1 122 ? 25.168 -4.843 -20.484 1.00 86.50 122 ALA A CA 1
ATOM 1023 C C . ALA A 1 122 ? 25.223 -4.366 -21.954 1.00 86.50 122 ALA A C 1
ATOM 1025 O O . ALA A 1 122 ? 24.937 -3.209 -22.214 1.00 86.50 122 ALA A O 1
ATOM 1026 N N . LYS A 1 123 ? 25.649 -5.210 -22.905 1.00 88.00 123 LYS A N 1
ATOM 1027 C CA . LYS A 1 123 ? 25.619 -4.896 -24.347 1.00 88.00 123 LYS A CA 1
ATOM 1028 C C . LYS A 1 123 ? 24.294 -5.255 -25.021 1.00 88.00 123 LYS A C 1
ATOM 1030 O O . LYS A 1 123 ? 24.017 -4.745 -26.099 1.00 88.00 123 LYS A O 1
ATOM 1035 N N . GLU A 1 124 ? 23.551 -6.192 -24.442 1.00 84.25 124 GLU A N 1
ATOM 1036 C CA . GLU A 1 124 ? 22.262 -6.664 -24.962 1.00 84.25 124 GLU A CA 1
ATOM 1037 C C . GLU A 1 124 ? 21.090 -5.858 -24.381 1.00 84.25 124 GLU A C 1
ATOM 1039 O O . GLU A 1 124 ? 19.995 -5.885 -24.937 1.00 84.25 124 GLU A O 1
ATOM 1044 N N . TRP A 1 125 ? 21.351 -5.144 -23.281 1.00 85.38 125 TRP A N 1
ATOM 1045 C CA . TRP A 1 125 ? 20.461 -4.228 -22.571 1.00 85.38 125 TRP A CA 1
ATOM 1046 C C . TRP A 1 125 ? 20.720 -2.775 -22.963 1.00 85.38 125 TRP A C 1
ATOM 1048 O O . TRP A 1 125 ? 19.724 -2.027 -23.079 1.00 85.38 125 TRP A O 1
#

Secondary structure (DSSP, 8-state):
-EEEEEEEEE--TTPPPGGGS-HHHHHHHHHHTSPBTTBPPTT--EEEEEEEEEEEEEE----S--TTS-SEEEEEEE--------HHHHHHHHHHHHHHHHHHHHGGGGGG--SS-STT-TTT-

InterPro domains:
  IPR026847 Vacuolar protein sorting-associated protein 13 [PTHR16166] (2-125)
  IPR026854 Vacuolar protein sorting-associated protein 13, N-terminal domain [PF12624] (1-125)

Sequence (125 aa):
LIRLDNLFAYWNVQSQMFYLNDYDKSLDNLKNGVVNEYIVPKGYDFVFRPISAKAKLQMNRRSDFDFSDPKINLEVELHSIAIEFNKPQYFSVMELLESVDMMTQNLPYRKFKPDVPLHFHAKEW